Protein AF-A0A820NSY5-F1 (afdb_monomer_lite)

InterPro domains:
  IPR000741 Fructose-bisphosphate aldolase, class-I [PF00274] (1-137)
  IPR000741 Fructose-bisphosphate aldolase, class-I [PTHR11627] (1-137)
  IPR013785 Aldolase-type TIM barrel [G3DSA:3.20.20.70] (1-137)
  IPR029768 Fructose-bisphosphate aldolase class-I active site [PS00158] (70-80)

Organism: NCBI:txid433720

Foldseek 3Di:
DDDDCPPPPVNLLVLLLVLLVVQLVCVVVVHQEEREPEDALADQAALVRLLVVLLVSLQSNVVNNVVSVHQQLSYEYAYEQRGGRPNHPDDDDLLRSLVSRLVSCVNRPDPSHPYYHYDCNPPDPVSSVSNVVNNVD

pLDDT: mean 97.3, std 2.57, range [81.0, 98.88]

Radius of gyration: 14.83 Å; chains: 1; bounding box: 37×24×38 Å

Structure (mmCIF, N/CA/C/O backbone):
data_AF-A0A820NSY5-F1
#
_entry.id   AF-A0A820NSY5-F1
#
loop_
_atom_site.group_PDB
_atom_site.id
_atom_site.type_symbol
_atom_site.label_atom_id
_atom_site.label_alt_id
_atom_site.label_comp_id
_atom_site.label_asym_id
_atom_site.label_entity_id
_atom_site.label_seq_id
_atom_site.pdbx_PDB_ins_code
_atom_site.Cartn_x
_atom_site.Cartn_y
_atom_site.Cartn_z
_atom_site.occupancy
_atom_site.B_iso_or_equiv
_atom_site.auth_seq_id
_atom_site.auth_comp_id
_atom_site.auth_asym_id
_atom_site.auth_atom_id
_atom_site.pdbx_PDB_model_num
ATOM 1 N N . LYS A 1 1 ? 9.489 5.048 -0.871 1.00 92.06 1 LYS A N 1
ATOM 2 C CA . LYS A 1 1 ? 10.585 5.002 -1.871 1.00 92.06 1 LYS A CA 1
ATOM 3 C C . LYS A 1 1 ? 11.330 3.687 -1.738 1.00 92.06 1 LYS A C 1
ATOM 5 O O . LYS A 1 1 ? 11.667 3.327 -0.612 1.00 92.06 1 LYS A O 1
ATOM 10 N N . ILE A 1 2 ? 11.590 3.026 -2.861 1.00 95.94 2 ILE A N 1
ATOM 11 C CA . ILE A 1 2 ? 12.376 1.793 -2.943 1.00 95.94 2 ILE A CA 1
ATOM 12 C C . ILE A 1 2 ? 13.811 2.136 -3.368 1.00 95.94 2 ILE A C 1
ATOM 14 O O . ILE A 1 2 ? 14.033 3.081 -4.124 1.00 95.94 2 ILE A O 1
ATOM 18 N N . GLY A 1 3 ? 14.795 1.431 -2.817 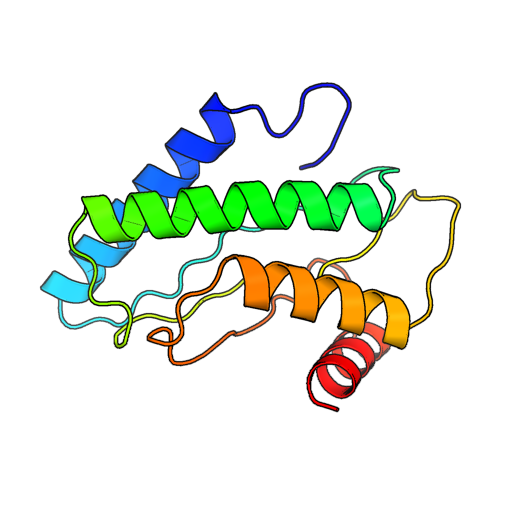1.00 93.81 3 GLY A N 1
ATOM 19 C CA . GLY A 1 3 ? 16.203 1.548 -3.194 1.00 93.81 3 GLY A CA 1
ATOM 20 C C . GLY A 1 3 ? 17.112 0.771 -2.243 1.00 93.81 3 GLY A C 1
ATOM 21 O O . GLY A 1 3 ? 16.638 0.157 -1.292 1.00 93.81 3 GLY A O 1
ATOM 22 N N . LYS A 1 4 ? 18.435 0.861 -2.442 1.00 89.19 4 LYS A N 1
ATOM 23 C CA . LYS A 1 4 ? 19.458 0.009 -1.791 1.00 89.19 4 LYS A CA 1
ATOM 24 C C . LYS A 1 4 ? 19.312 -0.210 -0.271 1.00 89.19 4 LYS A C 1
ATOM 26 O O . LYS A 1 4 ? 19.735 -1.249 0.210 1.00 89.19 4 LYS A O 1
ATOM 31 N N . ASN A 1 5 ? 18.730 0.729 0.478 1.00 90.19 5 ASN A N 1
ATOM 32 C CA . ASN A 1 5 ? 18.430 0.584 1.913 1.00 90.19 5 ASN A CA 1
ATOM 33 C C . ASN A 1 5 ? 17.054 1.173 2.295 1.00 90.19 5 ASN A C 1
ATOM 35 O O . ASN A 1 5 ? 16.840 1.583 3.438 1.00 90.19 5 ASN A O 1
ATOM 39 N N . CYS A 1 6 ? 16.140 1.282 1.327 1.00 92.56 6 CYS A N 1
ATOM 40 C CA . CYS A 1 6 ? 14.852 1.948 1.483 1.00 92.56 6 CYS A CA 1
ATOM 41 C C . CYS A 1 6 ? 13.713 1.084 0.911 1.00 92.56 6 CYS A C 1
ATOM 43 O O . CYS A 1 6 ? 13.876 0.521 -0.167 1.00 92.56 6 CYS A O 1
ATOM 45 N N . PRO A 1 7 ? 12.543 1.038 1.567 1.00 96.06 7 PRO A N 1
ATOM 46 C CA . PRO A 1 7 ? 12.251 1.651 2.862 1.00 96.06 7 PRO A CA 1
ATOM 47 C C . PRO A 1 7 ? 12.935 0.896 4.015 1.00 96.06 7 PRO A C 1
ATOM 49 O O . PRO A 1 7 ? 12.957 -0.332 4.041 1.00 96.06 7 PRO A O 1
ATOM 52 N N . SER A 1 8 ? 13.498 1.631 4.977 1.00 97.38 8 SER A N 1
ATOM 53 C CA . SER A 1 8 ? 14.026 1.020 6.200 1.00 97.38 8 SER A CA 1
ATOM 54 C C . SER A 1 8 ? 12.876 0.548 7.089 1.00 97.38 8 SER A C 1
ATOM 56 O O . SER A 1 8 ? 11.797 1.144 7.081 1.00 97.38 8 SER A O 1
ATOM 58 N N . GLN A 1 9 ? 13.107 -0.476 7.914 1.00 96.25 9 GLN A N 1
ATOM 59 C CA . GLN A 1 9 ? 12.066 -0.964 8.824 1.00 96.25 9 GLN A CA 1
ATOM 60 C C . GLN A 1 9 ? 11.577 0.131 9.786 1.00 96.25 9 GLN A C 1
ATOM 62 O O . GLN A 1 9 ? 10.388 0.204 10.083 1.00 96.25 9 GLN A O 1
ATOM 67 N N . LEU A 1 10 ? 12.474 1.027 10.216 1.00 98.06 10 LEU A N 1
ATOM 68 C CA . LEU A 1 10 ? 12.112 2.197 11.016 1.00 98.06 10 LEU A CA 1
ATOM 69 C C . LEU A 1 10 ? 11.101 3.085 10.279 1.00 98.06 10 LEU A C 1
ATOM 71 O O . LEU A 1 10 ? 10.080 3.449 10.851 1.00 98.06 10 LEU A O 1
ATOM 75 N N . ALA A 1 11 ? 11.353 3.402 9.005 1.00 98.12 11 ALA A N 1
ATOM 76 C CA . ALA A 1 11 ? 10.446 4.231 8.218 1.00 98.12 11 ALA A CA 1
ATOM 77 C C . ALA A 1 11 ? 9.071 3.569 8.044 1.00 98.12 11 ALA A C 1
ATOM 79 O O . ALA A 1 11 ? 8.057 4.258 8.138 1.00 98.12 11 ALA A O 1
ATOM 80 N N . ILE A 1 12 ? 9.026 2.251 7.823 1.00 98.38 12 ILE A N 1
ATOM 81 C CA . ILE A 1 12 ? 7.762 1.509 7.707 1.00 98.38 12 ILE A CA 1
ATOM 82 C C . ILE A 1 12 ? 6.980 1.587 9.025 1.00 98.38 12 ILE A C 1
ATOM 84 O O . ILE A 1 12 ? 5.822 2.005 9.024 1.00 98.38 12 ILE A O 1
ATOM 88 N N . ASN A 1 13 ? 7.621 1.257 10.150 1.00 98.50 13 ASN A N 1
ATOM 89 C CA . ASN A 1 13 ? 6.978 1.234 11.465 1.00 98.50 13 ASN A CA 1
ATOM 90 C C . ASN A 1 13 ? 6.451 2.617 11.878 1.00 98.50 13 ASN A C 1
ATOM 92 O O . ASN A 1 13 ? 5.311 2.743 12.323 1.00 98.50 13 ASN A O 1
ATOM 96 N N . GLU A 1 14 ? 7.261 3.664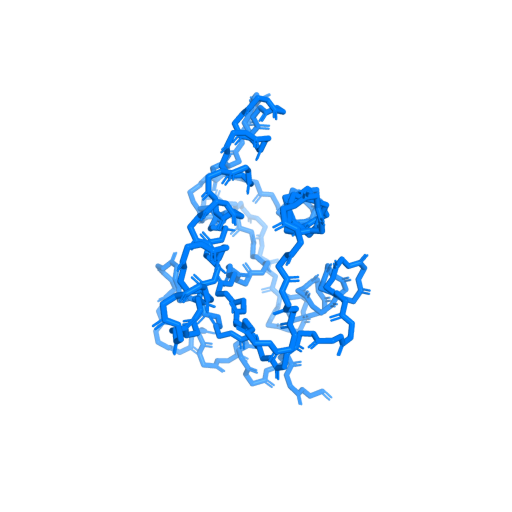 11.703 1.00 98.50 14 GLU A N 1
ATOM 97 C CA . GLU A 1 14 ? 6.891 5.031 12.082 1.00 98.50 14 GLU A CA 1
ATOM 98 C C . GLU A 1 14 ? 5.724 5.569 11.247 1.00 98.50 14 GLU A C 1
ATOM 100 O O . GLU A 1 14 ? 4.804 6.184 11.790 1.00 98.50 14 GLU A O 1
ATOM 105 N N . ASN A 1 15 ? 5.722 5.330 9.931 1.00 98.62 15 ASN A N 1
ATOM 106 C CA . ASN A 1 15 ? 4.617 5.773 9.078 1.00 98.62 15 ASN A CA 1
ATOM 107 C C . ASN A 1 15 ? 3.333 4.981 9.354 1.00 98.62 15 ASN A C 1
ATOM 109 O O . ASN A 1 15 ? 2.271 5.588 9.477 1.00 98.62 15 ASN A O 1
ATOM 113 N N . ALA A 1 16 ? 3.422 3.660 9.540 1.00 98.75 16 ALA A N 1
ATOM 114 C CA . ALA A 1 16 ? 2.275 2.833 9.913 1.00 98.75 16 ALA A CA 1
ATOM 115 C C . ALA A 1 16 ? 1.652 3.282 11.246 1.00 98.75 16 ALA A C 1
ATOM 117 O O . ALA A 1 16 ? 0.436 3.455 11.342 1.00 98.75 16 ALA A O 1
ATOM 118 N N . SER A 1 17 ? 2.482 3.554 12.258 1.00 98.56 17 SER A N 1
ATOM 119 C CA . SER A 1 17 ? 2.025 4.053 13.559 1.00 98.56 17 SER A CA 1
ATOM 120 C C . SER A 1 17 ? 1.321 5.411 13.445 1.00 98.56 17 SER A C 1
ATOM 122 O O . SER A 1 17 ? 0.237 5.602 14.001 1.00 98.56 17 SER A O 1
ATOM 124 N N . LYS A 1 18 ? 1.875 6.349 12.663 1.00 98.69 18 LYS A N 1
ATOM 125 C CA . LYS A 1 18 ? 1.250 7.661 12.415 1.00 98.69 18 LYS A CA 1
ATOM 126 C C . LYS A 1 18 ? -0.098 7.541 11.708 1.00 98.69 18 LYS A C 1
ATOM 128 O O . LYS A 1 18 ? -1.054 8.181 12.144 1.00 98.69 18 LYS A O 1
ATOM 133 N N . LEU A 1 19 ? -0.185 6.712 10.666 1.00 98.81 19 LEU A N 1
ATOM 134 C CA . LEU A 1 19 ? -1.430 6.458 9.936 1.00 98.81 19 LEU A CA 1
ATOM 135 C C . LEU A 1 19 ? -2.511 5.880 10.852 1.00 98.81 19 LEU A C 1
ATOM 137 O O . LEU A 1 19 ? -3.662 6.307 10.797 1.00 98.81 19 LEU A O 1
ATOM 141 N N . ALA A 1 20 ? -2.139 4.962 11.739 1.00 98.81 20 ALA A N 1
ATOM 142 C CA . ALA A 1 20 ? -3.085 4.357 12.660 1.00 98.81 20 ALA A CA 1
ATOM 143 C C . ALA A 1 20 ? -3.552 5.313 13.769 1.00 98.81 20 ALA A C 1
ATOM 145 O O . ALA A 1 20 ? -4.738 5.338 14.097 1.00 98.81 20 ALA A O 1
ATOM 146 N N . ARG A 1 21 ? -2.667 6.182 14.277 1.00 98.75 21 ARG A N 1
ATOM 147 C CA . ARG A 1 21 ? -3.059 7.277 15.182 1.00 98.75 21 ARG A CA 1
ATOM 148 C C . ARG A 1 21 ? -4.020 8.255 14.508 1.00 98.75 21 ARG A C 1
ATOM 150 O O . ARG A 1 21 ? -5.018 8.630 15.113 1.00 98.75 21 ARG A O 1
ATOM 157 N N . TYR A 1 22 ? -3.731 8.642 13.265 1.00 98.75 22 TYR A N 1
ATOM 158 C CA . TYR A 1 22 ? -4.625 9.468 12.452 1.00 98.75 22 TYR A CA 1
ATOM 159 C C . TYR A 1 22 ? -6.003 8.809 12.297 1.00 98.75 22 TYR A C 1
ATOM 161 O O . TYR A 1 22 ? -7.014 9.435 12.607 1.00 98.75 22 TYR A O 1
ATOM 169 N N . ALA A 1 23 ? -6.041 7.531 11.910 1.00 98.81 23 ALA A N 1
ATOM 170 C CA . ALA A 1 23 ? -7.286 6.796 11.713 1.00 98.81 23 ALA A CA 1
ATOM 171 C C . ALA A 1 23 ? -8.121 6.698 12.999 1.00 98.81 23 ALA A C 1
ATOM 173 O O . ALA A 1 23 ? -9.325 6.951 12.968 1.00 98.81 23 ALA A O 1
ATOM 174 N N . SER A 1 24 ? -7.476 6.410 14.133 1.00 98.69 24 SER A N 1
ATOM 175 C CA . SER A 1 24 ? -8.131 6.356 15.443 1.00 98.69 24 SER A CA 1
ATOM 176 C C . SER A 1 24 ? -8.775 7.700 15.815 1.00 98.69 24 SER A C 1
ATOM 178 O O . SER A 1 24 ? -9.944 7.743 16.198 1.00 98.69 24 SER A O 1
ATOM 180 N N . ILE A 1 25 ? -8.058 8.816 15.621 1.00 98.81 25 ILE A N 1
ATOM 181 C CA . ILE A 1 25 ? -8.581 10.166 15.893 1.00 98.81 25 ILE A CA 1
ATOM 182 C C . ILE A 1 25 ? -9.757 10.498 14.964 1.00 98.81 25 ILE A C 1
ATOM 184 O O . ILE A 1 25 ? -10.779 10.994 15.435 1.00 98.81 25 ILE A O 1
ATOM 188 N N . CYS A 1 26 ? -9.658 10.196 13.664 1.00 98.81 26 CYS A N 1
ATOM 189 C CA . CYS A 1 26 ? -10.765 10.401 12.725 1.00 98.81 26 CYS A CA 1
ATOM 190 C C . CYS A 1 26 ? -12.036 9.681 13.181 1.00 98.81 26 CYS A C 1
ATOM 192 O O . CYS A 1 26 ? -13.098 10.300 13.244 1.00 98.81 26 CYS A O 1
ATOM 194 N N . GLN A 1 27 ? -11.919 8.408 13.562 1.00 98.75 27 GLN A N 1
ATOM 195 C CA . GLN A 1 27 ? -13.068 7.612 13.988 1.00 98.75 27 GLN A CA 1
ATOM 196 C C . GLN A 1 27 ? -13.692 8.127 15.289 1.00 98.75 27 GLN A C 1
ATOM 198 O O . GLN A 1 27 ? -14.916 8.173 15.392 1.00 98.75 27 GLN A O 1
ATOM 203 N N . GLN A 1 28 ? -12.887 8.606 16.244 1.00 98.44 28 GLN A N 1
ATOM 204 C CA . GLN A 1 28 ? -13.396 9.262 17.459 1.00 98.44 28 GLN A CA 1
ATOM 205 C C . GLN A 1 28 ? -14.192 10.540 17.158 1.00 98.44 28 GLN A C 1
ATOM 207 O O . GLN A 1 28 ? -15.101 10.894 17.906 1.00 98.44 28 GLN A O 1
ATOM 212 N N . CYS A 1 29 ? -13.882 11.217 16.052 1.00 98.44 29 CYS A N 1
ATOM 213 C CA . CYS A 1 29 ? -14.607 12.394 15.579 1.00 98.44 29 CYS A CA 1
ATOM 214 C C . CYS A 1 29 ? -15.767 12.066 14.621 1.00 98.44 29 CYS A C 1
ATOM 216 O O . CYS A 1 29 ? -16.368 12.989 14.073 1.00 98.44 29 CYS A O 1
ATOM 218 N N . GLY A 1 30 ? -16.084 10.788 14.385 1.00 98.06 30 GLY A N 1
ATOM 219 C CA . GLY A 1 30 ? -17.126 10.383 13.436 1.00 98.06 30 GLY A CA 1
ATOM 220 C C . GLY A 1 30 ? -16.753 10.594 11.962 1.00 98.06 30 GLY A C 1
ATOM 221 O O . GLY A 1 30 ? -17.639 10.697 11.116 1.00 98.06 30 GLY A O 1
ATOM 222 N N . LEU A 1 31 ? -15.457 10.677 11.645 1.00 98.75 31 LEU A N 1
ATOM 223 C CA . LEU A 1 31 ? -14.931 10.808 10.284 1.00 98.75 31 LEU A CA 1
ATOM 224 C C . LEU A 1 31 ? -14.365 9.472 9.791 1.00 98.75 31 LEU A C 1
ATOM 226 O O . LEU A 1 31 ? -13.723 8.743 10.546 1.00 98.75 31 LEU A O 1
ATOM 230 N N . VAL A 1 32 ? -14.547 9.184 8.501 1.00 98.69 32 VAL A N 1
ATOM 231 C CA . VAL A 1 32 ? -13.957 8.010 7.838 1.00 98.69 32 VAL A CA 1
ATOM 232 C C . VAL A 1 32 ? -12.527 8.348 7.390 1.00 98.69 32 VAL A C 1
ATOM 234 O O . VAL A 1 32 ? -12.366 9.204 6.516 1.00 98.69 32 VAL A O 1
ATOM 237 N N . PRO A 1 33 ? -11.477 7.719 7.951 1.00 98.75 33 PRO A N 1
ATOM 238 C CA . PRO A 1 33 ? -10.109 7.931 7.497 1.00 98.75 33 PRO A CA 1
ATOM 239 C C . PRO A 1 33 ? -9.824 7.203 6.181 1.00 98.75 33 PRO A C 1
ATOM 241 O O . PRO A 1 33 ? -10.141 6.021 6.016 1.00 98.75 33 PRO A O 1
ATOM 244 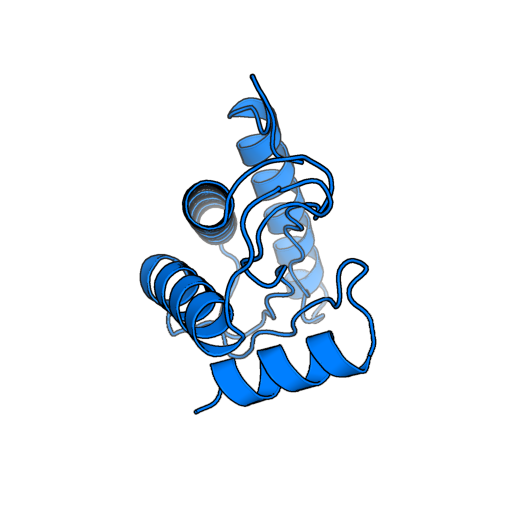N N . ILE A 1 34 ? -9.132 7.901 5.280 1.00 98.75 34 ILE A N 1
ATOM 245 C CA . ILE A 1 34 ? -8.467 7.295 4.126 1.00 98.75 34 ILE A CA 1
ATOM 246 C C . ILE A 1 34 ? -7.001 7.083 4.506 1.00 98.75 34 ILE A C 1
ATOM 248 O O . ILE A 1 34 ? -6.275 8.040 4.769 1.00 98.75 34 ILE A O 1
ATOM 252 N N . VAL A 1 35 ? -6.570 5.827 4.572 1.00 98.69 35 VAL A N 1
ATOM 253 C CA . VAL A 1 35 ? -5.207 5.443 4.947 1.00 98.69 35 VAL A CA 1
ATOM 254 C C . VAL A 1 35 ? -4.364 5.331 3.680 1.00 98.69 35 VAL A C 1
ATOM 256 O O . VAL A 1 35 ? -4.609 4.453 2.855 1.00 98.69 35 VAL A O 1
ATOM 259 N N . GLU A 1 36 ? -3.372 6.211 3.524 1.00 98.38 36 GLU A N 1
ATOM 260 C CA . GLU A 1 36 ? -2.544 6.325 2.311 1.00 98.38 36 GLU A CA 1
ATOM 261 C C . GLU A 1 36 ? -1.064 5.989 2.582 1.00 98.38 36 GLU A C 1
ATOM 263 O O . GLU A 1 36 ? -0.263 6.879 2.878 1.00 98.38 36 GLU A O 1
ATOM 268 N N . PRO A 1 37 ? -0.671 4.702 2.526 1.00 96.44 37 PRO A N 1
ATOM 269 C CA . PRO A 1 37 ? 0.722 4.284 2.629 1.00 96.44 37 PRO A CA 1
ATOM 270 C C . PRO A 1 37 ? 1.374 4.203 1.238 1.00 96.44 37 PRO A C 1
ATOM 272 O O . PRO A 1 37 ? 1.560 3.119 0.690 1.00 96.44 37 PRO A O 1
ATOM 275 N N . GLU A 1 38 ? 1.717 5.349 0.648 1.00 94.19 38 GLU A N 1
ATOM 276 C CA . GLU A 1 38 ? 2.275 5.405 -0.710 1.00 94.19 38 GLU A CA 1
ATOM 277 C C . GLU A 1 38 ? 3.695 4.807 -0.810 1.00 94.19 38 GLU A C 1
ATOM 279 O O . GLU A 1 38 ? 4.657 5.278 -0.186 1.00 94.19 38 GLU A O 1
ATOM 284 N N . VAL A 1 39 ? 3.860 3.817 -1.692 1.00 95.19 39 VAL A N 1
ATOM 285 C CA . VAL A 1 39 ? 5.167 3.406 -2.213 1.00 95.19 39 VAL A CA 1
ATOM 286 C C . VAL A 1 39 ? 5.441 4.157 -3.519 1.00 95.19 39 VAL A C 1
ATOM 288 O O . VAL A 1 39 ? 4.845 3.881 -4.551 1.00 95.19 39 VAL A O 1
ATOM 291 N N . SER A 1 40 ? 6.348 5.132 -3.447 1.00 93.44 40 SER A N 1
ATOM 292 C CA . SER A 1 40 ? 6.739 5.984 -4.583 1.00 93.44 40 SER A CA 1
ATOM 293 C C . SER A 1 40 ? 7.244 5.202 -5.806 1.00 93.44 40 SER A C 1
ATOM 295 O O . SER A 1 40 ? 8.077 4.305 -5.661 1.00 93.44 40 SER A O 1
ATOM 297 N N . LEU A 1 41 ? 6.811 5.660 -6.988 1.00 93.88 41 LEU A N 1
ATOM 298 C CA . LEU A 1 41 ? 7.210 5.212 -8.331 1.00 93.88 41 LEU A CA 1
ATOM 299 C C . LEU A 1 41 ? 8.691 5.487 -8.672 1.00 93.88 41 LEU A C 1
ATOM 301 O O . LEU A 1 41 ? 9.225 4.965 -9.651 1.00 93.88 41 LEU A O 1
ATOM 305 N N . ASP A 1 42 ? 9.379 6.324 -7.896 1.00 94.81 42 ASP A N 1
ATOM 306 C CA . ASP A 1 42 ? 10.766 6.689 -8.175 1.00 94.81 42 ASP A CA 1
ATOM 307 C C . ASP A 1 42 ? 11.731 5.518 -7.946 1.00 94.81 42 ASP A C 1
ATOM 309 O O . ASP A 1 42 ? 11.787 4.942 -6.853 1.00 94.81 42 ASP A O 1
ATOM 313 N N . GLY A 1 43 ? 12.578 5.253 -8.942 1.00 94.81 43 GLY A N 1
ATOM 314 C CA . GLY A 1 43 ? 13.667 4.282 -8.876 1.00 94.81 43 GLY A CA 1
ATOM 315 C C . GLY A 1 43 ? 13.698 3.342 -10.077 1.00 94.81 43 GLY A C 1
ATOM 316 O O . GLY A 1 43 ? 12.871 3.428 -10.981 1.00 94.81 43 GLY A O 1
ATOM 317 N N . ASP A 1 44 ? 14.662 2.430 -10.045 1.00 96.88 44 ASP A N 1
ATOM 318 C CA . ASP A 1 44 ? 14.969 1.419 -11.065 1.00 96.88 44 ASP A CA 1
ATOM 319 C C . ASP A 1 44 ? 14.521 -0.001 -10.667 1.00 96.88 44 ASP A C 1
ATOM 321 O O . ASP A 1 44 ? 14.823 -0.973 -11.359 1.00 96.88 44 ASP A O 1
ATOM 325 N N . HIS A 1 45 ? 13.787 -0.114 -9.558 1.00 97.75 45 HIS A N 1
ATOM 326 C CA . HIS A 1 45 ? 13.285 -1.370 -9.011 1.00 97.75 45 HIS A CA 1
ATOM 327 C C . HIS A 1 45 ? 12.307 -2.065 -9.963 1.00 97.75 45 HIS A C 1
ATOM 329 O O . HIS A 1 45 ? 11.556 -1.424 -10.704 1.00 97.75 45 HIS A O 1
ATOM 335 N N . ASP A 1 46 ? 12.305 -3.393 -9.924 1.00 98.19 46 ASP A N 1
ATOM 336 C CA . ASP A 1 46 ? 11.416 -4.217 -10.731 1.00 98.19 46 ASP A CA 1
ATOM 337 C C . ASP A 1 46 ? 10.030 -4.399 -10.080 1.00 98.19 46 ASP A C 1
ATOM 339 O O . ASP A 1 46 ? 9.730 -3.861 -9.006 1.00 98.19 46 ASP A O 1
ATOM 343 N N . LEU A 1 47 ? 9.135 -5.100 -10.785 1.00 98.44 47 LEU A N 1
ATOM 344 C CA . LEU A 1 47 ? 7.754 -5.292 -10.340 1.00 98.44 47 LEU A CA 1
ATOM 345 C C . LEU A 1 47 ? 7.710 -6.160 -9.078 1.00 98.44 47 LEU A C 1
ATOM 347 O O . LEU A 1 47 ? 6.947 -5.891 -8.151 1.00 98.44 47 LEU A O 1
ATOM 351 N N . GLU A 1 48 ? 8.554 -7.184 -9.042 1.00 98.12 48 GLU A N 1
ATOM 352 C CA . GLU A 1 48 ? 8.673 -8.145 -7.959 1.00 98.12 48 GLU A CA 1
ATOM 353 C C . GLU A 1 48 ? 9.156 -7.468 -6.662 1.00 98.12 48 GLU A C 1
ATOM 355 O O . GLU A 1 48 ? 8.619 -7.722 -5.577 1.00 98.12 48 GLU A O 1
ATOM 360 N N . GLU A 1 49 ? 10.119 -6.547 -6.756 1.00 97.94 49 GLU A N 1
ATOM 361 C CA . GLU A 1 49 ? 10.575 -5.742 -5.628 1.00 97.94 49 GLU A CA 1
ATOM 362 C C . GLU A 1 49 ? 9.481 -4.790 -5.128 1.00 97.94 49 GLU A C 1
ATOM 364 O O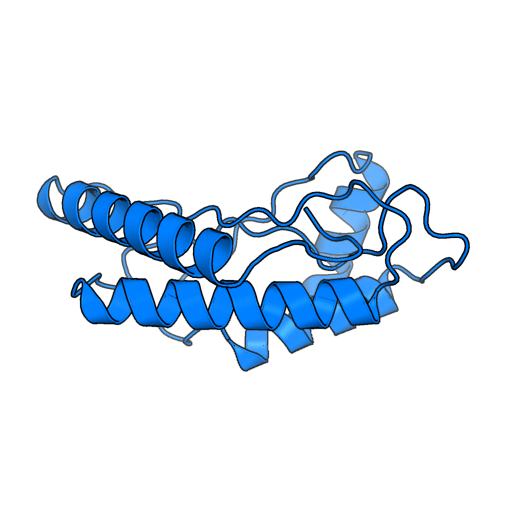 . GLU A 1 49 ? 9.256 -4.712 -3.913 1.00 97.94 49 GLU A O 1
ATOM 369 N N . CYS A 1 50 ? 8.759 -4.119 -6.034 1.00 98.38 50 CYS A N 1
ATOM 370 C CA . CYS A 1 50 ? 7.621 -3.273 -5.669 1.00 98.38 50 CYS A CA 1
ATOM 371 C C . CYS A 1 50 ? 6.533 -4.069 -4.943 1.00 98.38 50 CYS A C 1
ATOM 373 O O . CYS A 1 50 ? 6.041 -3.639 -3.893 1.00 98.38 50 CYS A O 1
ATOM 375 N N . GLN A 1 51 ? 6.211 -5.267 -5.439 1.00 98.69 51 GLN A N 1
ATOM 376 C CA . GLN A 1 51 ? 5.235 -6.157 -4.821 1.00 98.69 51 GLN A CA 1
ATOM 377 C C . GLN A 1 51 ? 5.660 -6.538 -3.401 1.00 98.69 51 GLN A C 1
ATOM 379 O O . GLN A 1 51 ? 4.894 -6.366 -2.453 1.00 98.69 51 GLN A O 1
ATOM 384 N N . ARG A 1 52 ? 6.909 -6.987 -3.229 1.00 98.44 52 ARG A N 1
ATOM 385 C CA . ARG A 1 52 ? 7.462 -7.380 -1.925 1.00 98.44 52 ARG A CA 1
ATOM 386 C C . ARG A 1 52 ? 7.438 -6.229 -0.918 1.00 98.44 52 ARG A C 1
ATOM 388 O O . ARG A 1 52 ? 7.108 -6.431 0.251 1.00 98.44 52 ARG A O 1
ATOM 395 N N . VAL A 1 53 ? 7.820 -5.025 -1.345 1.00 98.38 53 VAL A N 1
ATOM 396 C CA . VAL A 1 53 ? 7.807 -3.842 -0.473 1.00 98.38 53 VAL A CA 1
ATOM 397 C C . VAL A 1 53 ? 6.377 -3.455 -0.112 1.00 98.38 53 VAL A C 1
ATOM 399 O O . VAL A 1 53 ? 6.112 -3.191 1.060 1.00 98.38 53 VAL A O 1
ATOM 402 N N . THR A 1 54 ? 5.459 -3.477 -1.079 1.00 98.62 54 THR A N 1
ATOM 403 C CA . THR A 1 54 ? 4.036 -3.193 -0.857 1.00 98.62 54 THR A CA 1
ATOM 404 C C . THR A 1 54 ? 3.436 -4.168 0.155 1.00 98.62 54 THR A C 1
ATOM 406 O O . THR A 1 54 ? 2.790 -3.734 1.106 1.00 98.62 54 THR A O 1
ATOM 409 N N . GLU A 1 55 ? 3.723 -5.468 0.031 1.00 98.75 55 GLU A N 1
ATOM 410 C CA . GLU A 1 55 ? 3.267 -6.482 0.987 1.00 98.75 55 GLU A CA 1
ATOM 411 C C . GLU A 1 55 ? 3.782 -6.203 2.412 1.00 98.75 55 GLU A C 1
ATOM 413 O O . GLU A 1 55 ? 3.006 -6.211 3.368 1.00 98.75 55 GLU A O 1
ATOM 418 N N . ASN A 1 56 ? 5.069 -5.877 2.576 1.00 98.50 56 ASN A N 1
ATOM 419 C CA . ASN A 1 56 ? 5.629 -5.558 3.895 1.00 98.50 56 ASN A CA 1
ATOM 420 C C . ASN A 1 56 ? 5.009 -4.284 4.503 1.00 98.50 56 ASN A C 1
ATOM 422 O O . ASN A 1 56 ? 4.665 -4.243 5.690 1.00 98.50 56 ASN A O 1
ATOM 426 N N . VAL A 1 57 ? 4.843 -3.239 3.685 1.00 98.62 57 VAL A N 1
ATOM 427 C CA . VAL A 1 57 ? 4.238 -1.969 4.108 1.00 98.62 57 VAL A CA 1
ATOM 428 C C . VAL A 1 57 ? 2.793 -2.186 4.546 1.00 98.62 57 VAL A C 1
ATOM 430 O O . VAL A 1 57 ? 2.445 -1.803 5.662 1.00 98.62 57 VAL A O 1
ATOM 433 N N . LEU A 1 58 ? 1.967 -2.844 3.728 1.00 98.75 58 LEU A N 1
ATOM 434 C CA . LEU A 1 58 ? 0.557 -3.080 4.043 1.00 98.75 58 LEU A CA 1
ATOM 435 C C . LEU A 1 58 ? 0.383 -3.986 5.264 1.00 98.75 58 LEU A C 1
ATOM 437 O O . LEU A 1 58 ? -0.416 -3.662 6.142 1.00 98.75 58 LEU A O 1
ATOM 441 N N . ALA A 1 59 ? 1.167 -5.061 5.387 1.00 98.81 59 ALA A N 1
ATOM 442 C CA . ALA A 1 59 ? 1.137 -5.912 6.576 1.00 98.81 59 ALA A CA 1
ATOM 443 C C . ALA A 1 59 ? 1.446 -5.114 7.856 1.00 98.81 59 ALA A C 1
ATOM 445 O O . ALA A 1 59 ? 0.754 -5.252 8.868 1.00 98.81 59 ALA A O 1
ATOM 446 N N . THR A 1 60 ? 2.442 -4.224 7.802 1.00 98.81 60 THR A N 1
ATOM 447 C CA . THR A 1 60 ? 2.800 -3.373 8.946 1.00 98.81 60 THR A CA 1
ATOM 448 C C . THR A 1 60 ? 1.726 -2.323 9.242 1.00 98.81 60 THR A C 1
ATOM 450 O O . THR A 1 60 ? 1.415 -2.075 10.408 1.00 98.81 60 THR A O 1
ATOM 453 N N . VAL A 1 61 ? 1.112 -1.738 8.209 1.00 98.88 61 VAL A N 1
ATOM 454 C CA . VAL A 1 61 ? -0.014 -0.800 8.346 1.00 98.88 61 VAL A CA 1
ATOM 455 C C . VAL A 1 61 ? -1.193 -1.477 9.038 1.00 98.88 61 VAL A C 1
ATOM 457 O O . VAL A 1 61 ? -1.664 -0.964 10.049 1.00 98.88 61 VAL A O 1
ATOM 460 N N . TYR A 1 62 ? -1.637 -2.648 8.574 1.00 98.81 62 TYR A N 1
ATOM 461 C CA . TYR A 1 62 ? -2.775 -3.336 9.191 1.00 98.81 62 TYR A CA 1
ATOM 462 C C . TYR A 1 62 ? -2.481 -3.831 10.605 1.00 98.81 62 TYR A C 1
ATOM 464 O O . TYR A 1 62 ? -3.363 -3.762 11.463 1.00 98.81 62 TYR A O 1
ATOM 472 N N . LYS A 1 63 ? -1.236 -4.230 10.898 1.00 98.88 63 LYS A N 1
ATOM 473 C CA . LYS A 1 63 ? -0.812 -4.493 12.278 1.00 98.88 63 LYS A CA 1
ATOM 474 C C . LYS A 1 63 ? -0.970 -3.248 13.155 1.00 98.88 63 LYS A C 1
ATOM 476 O O . LYS A 1 63 ? -1.569 -3.336 14.222 1.00 98.88 63 LYS A O 1
ATOM 481 N N . ALA A 1 64 ? -0.492 -2.091 12.696 1.00 98.88 64 ALA A N 1
ATOM 482 C CA . ALA A 1 64 ? -0.592 -0.841 13.446 1.00 98.88 64 ALA A CA 1
ATOM 483 C C . ALA A 1 64 ? -2.043 -0.352 13.610 1.00 98.88 64 ALA A C 1
ATOM 485 O O . ALA A 1 64 ? -2.385 0.185 14.663 1.00 98.88 64 ALA A O 1
ATOM 486 N N . LEU A 1 65 ? -2.902 -0.539 12.599 1.00 98.88 65 LEU A N 1
ATOM 487 C CA . LEU A 1 65 ? -4.337 -0.241 12.691 1.00 98.88 65 LEU A CA 1
ATOM 488 C C . LEU A 1 65 ? -5.017 -1.120 13.747 1.00 98.88 65 LEU A C 1
ATOM 490 O O . LEU A 1 65 ? -5.780 -0.613 14.568 1.00 98.88 65 LEU A O 1
ATOM 494 N N . SER A 1 66 ? -4.687 -2.415 13.769 1.00 98.81 66 SER A N 1
ATOM 495 C CA . SER A 1 66 ? -5.181 -3.348 14.784 1.00 98.81 66 SER A CA 1
ATOM 496 C C . SER A 1 66 ? -4.718 -2.964 16.193 1.00 98.81 66 SER A C 1
ATOM 498 O O . SER A 1 66 ? -5.525 -2.973 17.120 1.00 98.81 66 SER A O 1
ATOM 500 N N . ASP A 1 67 ? -3.443 -2.605 16.363 1.00 98.75 67 ASP A N 1
ATOM 501 C CA . ASP A 1 67 ? -2.874 -2.220 17.664 1.00 98.75 67 ASP A CA 1
ATOM 502 C C . ASP A 1 67 ? -3.503 -0.942 18.236 1.00 98.75 67 ASP A C 1
ATOM 504 O O . ASP A 1 67 ? -3.569 -0.775 19.450 1.00 98.75 67 ASP A O 1
ATOM 508 N N . HIS A 1 68 ? -3.993 -0.051 17.369 1.00 98.69 68 HIS A N 1
ATOM 509 C CA . HIS A 1 68 ? -4.692 1.177 17.755 1.00 98.69 68 HIS A CA 1
ATOM 510 C C . HIS A 1 68 ? -6.223 1.043 17.760 1.00 98.69 68 HIS A C 1
ATOM 512 O O . HIS A 1 68 ? -6.922 2.055 17.838 1.00 98.69 68 HIS A O 1
ATOM 518 N N . HIS A 1 69 ? -6.743 -0.187 17.692 1.00 98.56 69 HIS A N 1
ATOM 519 C CA . HIS A 1 69 ? -8.175 -0.489 17.768 1.00 98.56 69 HIS A CA 1
ATOM 520 C C . HIS A 1 69 ? -9.023 0.237 16.707 1.00 98.56 69 HIS A C 1
ATOM 522 O O . HIS A 1 69 ? -10.143 0.665 16.982 1.00 98.56 69 HIS A O 1
ATOM 528 N N . VAL A 1 70 ? -8.489 0.393 15.493 1.00 98.88 70 VAL A N 1
ATOM 529 C CA . VAL A 1 70 ? -9.208 1.020 14.377 1.00 98.88 70 VAL A CA 1
ATOM 530 C C . VAL A 1 70 ? -10.283 0.068 13.841 1.00 98.88 70 VAL A C 1
ATOM 532 O O . VAL A 1 70 ? -10.006 -1.096 13.554 1.00 98.88 70 VAL A O 1
ATOM 535 N N . TYR A 1 71 ? -11.503 0.576 13.661 1.00 98.75 71 TYR A N 1
ATOM 536 C CA . TYR A 1 71 ? -12.626 -0.152 13.063 1.00 98.75 71 TYR A CA 1
ATOM 537 C C . TYR A 1 71 ? -12.470 -0.212 11.537 1.00 98.75 71 TYR A C 1
ATOM 539 O O . TYR A 1 71 ? -12.686 0.792 10.859 1.00 98.75 71 TYR A O 1
ATOM 547 N N . LEU A 1 72 ? -12.052 -1.354 10.985 1.00 98.88 72 LEU A N 1
ATOM 548 C CA . LEU A 1 72 ? -11.607 -1.452 9.587 1.00 98.88 72 LEU A CA 1
ATOM 549 C C . LEU A 1 72 ? -12.724 -1.217 8.563 1.00 98.88 72 LEU A C 1
ATOM 551 O O . LEU A 1 72 ? -12.476 -0.580 7.538 1.00 98.88 72 LEU A O 1
ATOM 555 N N . GLU A 1 73 ? -13.948 -1.648 8.861 1.00 98.81 73 GLU A N 1
ATOM 556 C CA . GLU A 1 73 ? -15.141 -1.426 8.036 1.00 98.81 73 GLU A CA 1
ATOM 557 C C . GLU A 1 73 ? -15.476 0.070 7.897 1.00 98.81 73 GLU A C 1
ATOM 559 O O . GLU A 1 73 ? -16.171 0.477 6.970 1.00 98.81 73 GLU A O 1
ATOM 564 N N . GLY A 1 74 ? -14.964 0.902 8.809 1.00 98.62 74 GLY A N 1
ATOM 565 C CA . GLY A 1 74 ? -15.052 2.359 8.774 1.00 98.62 74 GLY A CA 1
ATOM 566 C C . GLY A 1 74 ? -13.785 3.035 8.253 1.00 98.62 74 GLY A C 1
ATOM 567 O O . GLY A 1 74 ? -13.482 4.137 8.703 1.00 98.62 74 GLY A O 1
ATOM 568 N N . THR A 1 75 ? -13.015 2.388 7.374 1.00 98.88 75 THR A N 1
ATOM 569 C CA . THR A 1 75 ? -11.814 2.960 6.737 1.00 98.88 75 THR A CA 1
ATOM 570 C C . THR A 1 75 ? -11.852 2.800 5.220 1.00 98.88 75 THR A C 1
ATOM 572 O O . THR A 1 75 ? -12.608 1.994 4.690 1.00 98.88 75 THR A O 1
ATOM 575 N N . LEU A 1 76 ? -11.008 3.542 4.508 1.00 98.75 76 LEU A N 1
ATOM 576 C CA . LEU A 1 76 ? -10.670 3.269 3.110 1.00 98.75 76 LEU A CA 1
ATOM 577 C C . LEU A 1 76 ? -9.152 3.171 2.979 1.00 98.75 76 LEU A C 1
ATOM 579 O O . LEU A 1 76 ? -8.424 3.912 3.640 1.00 98.75 76 LEU A O 1
ATOM 583 N N . LEU A 1 77 ? -8.667 2.293 2.105 1.00 98.75 77 LEU A N 1
ATOM 584 C CA . LEU A 1 77 ? -7.248 2.232 1.753 1.00 98.75 77 LEU A CA 1
ATOM 585 C C . LEU A 1 77 ? -7.009 3.041 0.473 1.00 98.75 77 LEU A C 1
ATOM 587 O O . LEU A 1 77 ? -7.740 2.872 -0.498 1.00 98.75 77 LEU A O 1
ATOM 591 N N . LYS A 1 78 ? -5.968 3.873 0.437 1.00 98.50 78 LYS A N 1
ATOM 592 C CA . LYS A 1 78 ? -5.496 4.567 -0.771 1.00 98.50 78 LYS A CA 1
ATOM 593 C C . LYS A 1 78 ? -4.041 4.184 -1.056 1.00 98.50 78 LYS A C 1
ATOM 595 O O . LYS A 1 78 ? -3.129 4.886 -0.632 1.00 98.50 78 LYS A O 1
ATOM 600 N N . PRO A 1 79 ? -3.794 3.028 -1.689 1.00 96.81 79 PRO A N 1
ATOM 601 C CA . PRO A 1 79 ? -2.447 2.543 -1.954 1.00 96.81 79 PRO A CA 1
ATOM 602 C C . PRO A 1 79 ? -1.976 2.950 -3.357 1.00 96.81 79 PRO A C 1
ATOM 604 O O . PRO A 1 79 ? -2.774 3.366 -4.203 1.00 96.81 79 PRO A O 1
ATOM 607 N N . ASN A 1 80 ? -0.685 2.757 -3.624 1.00 95.88 80 ASN A N 1
ATOM 608 C CA . ASN A 1 80 ? -0.158 2.695 -4.987 1.00 95.88 80 ASN A CA 1
ATOM 609 C C . ASN A 1 80 ? -0.637 1.420 -5.708 1.00 95.88 80 ASN A C 1
ATOM 611 O O . ASN A 1 80 ? -0.928 0.402 -5.078 1.00 95.88 80 ASN A O 1
ATOM 615 N N . ILE A 1 81 ? -0.668 1.465 -7.039 1.00 97.56 81 ILE A N 1
ATOM 616 C CA . ILE A 1 81 ? -0.676 0.254 -7.872 1.00 97.56 81 ILE A CA 1
ATOM 617 C C . ILE A 1 81 ? 0.733 -0.356 -7.813 1.00 97.56 81 ILE A C 1
ATOM 619 O O . ILE A 1 81 ? 1.724 0.370 -7.696 1.00 97.56 81 ILE A O 1
ATOM 623 N N . VAL A 1 82 ? 0.846 -1.685 -7.838 1.00 98.25 82 VAL A N 1
ATOM 624 C CA . VAL A 1 82 ? 2.154 -2.354 -7.855 1.00 98.25 82 VAL A CA 1
ATOM 625 C C . VAL A 1 82 ? 2.711 -2.276 -9.272 1.00 98.25 82 VAL A C 1
ATOM 627 O O . VAL A 1 82 ? 2.285 -3.015 -10.153 1.00 98.25 82 VAL A O 1
ATOM 630 N N . THR A 1 83 ? 3.653 -1.365 -9.496 1.00 97.88 83 THR A N 1
ATOM 631 C CA . THR A 1 83 ? 4.319 -1.154 -10.789 1.00 97.88 83 THR A CA 1
ATOM 632 C C . THR A 1 83 ? 5.836 -1.213 -10.634 1.00 97.88 83 THR A C 1
ATOM 634 O O . THR A 1 83 ? 6.335 -0.967 -9.534 1.00 97.88 83 THR A O 1
ATOM 637 N N . PRO A 1 84 ? 6.598 -1.485 -11.710 1.00 97.69 84 PRO A N 1
ATOM 638 C CA . PRO A 1 84 ? 8.031 -1.211 -11.691 1.00 97.69 84 PRO A CA 1
ATOM 639 C C . PRO A 1 84 ? 8.296 0.280 -11.446 1.00 97.69 84 PRO A C 1
ATOM 641 O O . PRO A 1 84 ? 7.434 1.131 -11.699 1.00 97.69 84 PRO A O 1
ATOM 644 N N . GLY A 1 85 ? 9.510 0.593 -11.001 1.00 97.06 85 GLY A N 1
ATOM 645 C CA . GLY A 1 85 ? 9.972 1.969 -10.898 1.00 97.06 85 GLY A CA 1
ATOM 646 C C . GLY A 1 85 ? 10.060 2.635 -12.273 1.00 97.06 85 GLY A C 1
ATOM 647 O O . GLY A 1 85 ? 10.256 1.968 -13.291 1.00 97.06 85 GLY A O 1
ATOM 648 N N . LYS A 1 86 ? 9.928 3.963 -12.320 1.00 95.31 86 LYS A N 1
ATOM 649 C CA . LYS A 1 86 ? 9.940 4.728 -13.584 1.00 95.31 86 LYS A CA 1
ATOM 650 C C . LYS A 1 86 ? 11.220 4.557 -14.414 1.00 95.31 86 LYS A C 1
ATOM 652 O O . LYS A 1 86 ? 11.171 4.727 -15.628 1.00 95.31 86 LYS A O 1
ATOM 657 N N . ASP A 1 87 ? 12.340 4.248 -13.760 1.00 96.12 87 ASP A N 1
ATOM 658 C CA . ASP A 1 87 ? 13.655 4.077 -14.383 1.00 96.12 87 ASP A CA 1
ATOM 659 C C . ASP A 1 87 ? 13.985 2.584 -14.615 1.00 96.12 87 ASP A C 1
ATOM 661 O O . ASP A 1 87 ? 15.108 2.239 -14.982 1.00 96.12 87 ASP A O 1
ATOM 665 N N . CYS A 1 88 ? 13.024 1.676 -14.388 1.00 96.88 88 CYS A N 1
ATOM 666 C CA . CYS A 1 88 ? 13.210 0.242 -14.588 1.00 96.88 88 CYS A CA 1
ATOM 667 C C . CYS A 1 88 ? 13.375 -0.083 -16.087 1.00 96.88 88 CYS A C 1
ATOM 669 O O . CYS A 1 88 ? 12.522 0.288 -16.896 1.00 96.88 88 CYS A O 1
ATOM 671 N N . PRO A 1 89 ? 14.420 -0.828 -16.491 1.00 96.12 89 PRO A N 1
ATOM 672 C CA . PRO A 1 89 ? 14.633 -1.181 -17.896 1.00 96.12 89 PRO A CA 1
ATOM 673 C C . PRO A 1 89 ? 13.681 -2.279 -18.403 1.00 96.12 89 PRO A C 1
ATOM 675 O O . PRO A 1 89 ? 13.564 -2.476 -19.613 1.00 96.12 89 PRO A O 1
ATOM 678 N N . LYS A 1 90 ? 13.031 -3.028 -17.499 1.00 96.88 90 LYS A N 1
ATOM 679 C CA . LYS A 1 90 ? 12.103 -4.118 -17.831 1.00 96.88 90 LYS A CA 1
ATOM 680 C C . LYS A 1 90 ? 10.681 -3.569 -17.937 1.00 96.88 90 LYS A C 1
ATOM 682 O O . LYS A 1 90 ? 10.205 -2.879 -17.041 1.00 96.88 90 LYS A O 1
ATOM 687 N N . THR A 1 91 ? 9.995 -3.912 -19.021 1.00 95.31 91 THR A N 1
ATOM 688 C CA . THR A 1 91 ? 8.584 -3.574 -19.231 1.00 95.31 91 THR A CA 1
ATOM 689 C C . THR A 1 91 ? 7.678 -4.721 -18.792 1.00 95.31 91 THR A C 1
ATOM 691 O O . THR A 1 91 ? 8.078 -5.886 -18.792 1.00 95.31 91 THR A O 1
ATOM 694 N N . TYR A 1 92 ? 6.449 -4.377 -18.415 1.00 97.94 92 TYR A N 1
ATOM 695 C CA . TYR A 1 92 ? 5.434 -5.316 -17.942 1.00 97.94 92 TYR A CA 1
ATOM 696 C C . TYR A 1 92 ? 4.107 -5.003 -18.617 1.00 97.94 92 TYR A C 1
ATOM 698 O O . TYR A 1 92 ? 3.822 -3.841 -18.918 1.00 97.94 92 TYR A O 1
ATOM 706 N N . SER A 1 93 ? 3.301 -6.033 -18.860 1.00 98.19 93 SER A N 1
ATOM 707 C CA . SER A 1 93 ? 1.948 -5.837 -19.371 1.00 98.19 93 SER A CA 1
ATOM 708 C C . SER A 1 93 ? 1.015 -5.307 -18.277 1.00 98.19 93 SER A C 1
ATOM 710 O O . SER A 1 93 ? 1.284 -5.431 -17.078 1.00 98.19 93 SER A O 1
ATOM 712 N N . VAL A 1 94 ? -0.114 -4.736 -18.699 1.00 98.25 94 VAL A N 1
ATOM 713 C CA . VAL A 1 94 ? -1.184 -4.267 -17.805 1.00 98.25 94 VAL A CA 1
ATOM 714 C C . VAL A 1 94 ? -1.685 -5.419 -16.922 1.00 98.25 94 VAL A C 1
ATOM 716 O O . VAL A 1 94 ? -1.928 -5.228 -15.734 1.00 98.25 94 VAL A O 1
ATOM 719 N N . GLU A 1 95 ? -1.777 -6.626 -17.479 1.00 98.44 95 GLU A N 1
ATOM 720 C CA . GLU A 1 95 ? -2.224 -7.837 -16.785 1.00 98.44 95 GLU A CA 1
ATOM 721 C C . GLU A 1 95 ? -1.227 -8.282 -15.714 1.00 98.44 95 GLU A C 1
ATOM 723 O O . GLU A 1 95 ? -1.643 -8.635 -14.616 1.00 98.44 95 GLU A O 1
ATOM 728 N N . GLN A 1 96 ? 0.080 -8.210 -15.988 1.00 98.44 96 GLN A N 1
ATOM 729 C CA . GLN A 1 96 ? 1.109 -8.541 -14.995 1.00 98.44 96 GLN A CA 1
ATOM 730 C C . GLN A 1 96 ? 1.085 -7.564 -13.812 1.00 98.44 96 GLN A C 1
ATOM 732 O O . GLN A 1 96 ? 1.198 -7.977 -12.659 1.00 98.44 96 GLN A O 1
ATOM 737 N N . ILE A 1 97 ? 0.899 -6.270 -14.091 1.00 98.44 97 ILE A N 1
ATOM 738 C CA . ILE A 1 97 ? 0.749 -5.222 -13.070 1.00 98.44 97 ILE A CA 1
ATOM 739 C C . ILE A 1 97 ? -0.512 -5.457 -12.230 1.00 98.44 97 ILE A C 1
ATOM 741 O O . ILE A 1 97 ? -0.471 -5.380 -10.997 1.00 98.44 97 ILE A O 1
ATOM 745 N N . ALA A 1 98 ? -1.630 -5.774 -12.884 1.00 98.56 98 ALA A N 1
ATOM 746 C CA . ALA A 1 98 ? -2.884 -6.078 -12.210 1.00 98.56 98 ALA A CA 1
ATOM 747 C C . ALA A 1 98 ? -2.760 -7.320 -11.317 1.00 98.56 98 ALA A C 1
ATOM 749 O O . ALA A 1 98 ? -3.130 -7.267 -10.145 1.00 98.56 98 ALA A O 1
ATOM 750 N N . GLU A 1 99 ? -2.173 -8.402 -11.832 1.00 98.69 99 GLU A N 1
ATOM 751 C CA . GLU A 1 99 ? -1.947 -9.639 -11.086 1.00 98.69 99 GLU A CA 1
ATOM 752 C C . GLU A 1 99 ? -1.068 -9.397 -9.852 1.00 98.69 99 GLU A C 1
ATOM 754 O O . GLU A 1 99 ? -1.466 -9.749 -8.740 1.00 98.69 99 GLU A O 1
ATOM 759 N N . ALA A 1 100 ? 0.078 -8.726 -10.012 1.00 98.69 100 ALA A N 1
ATOM 760 C CA . ALA A 1 100 ? 0.968 -8.394 -8.899 1.00 98.69 100 ALA A CA 1
ATOM 761 C C . ALA A 1 100 ? 0.259 -7.547 -7.827 1.00 98.69 100 ALA A C 1
ATOM 763 O O . ALA A 1 100 ? 0.398 -7.805 -6.626 1.00 98.69 100 ALA A O 1
ATOM 764 N N . THR A 1 101 ? -0.555 -6.577 -8.254 1.00 98.56 101 THR A N 1
ATOM 765 C CA . THR A 1 101 ? -1.338 -5.715 -7.357 1.00 98.56 101 THR A CA 1
ATOM 766 C C . THR A 1 101 ? -2.376 -6.520 -6.576 1.00 98.56 101 THR A C 1
ATOM 768 O O . THR A 1 101 ? -2.422 -6.454 -5.345 1.00 98.56 101 THR A O 1
ATOM 771 N N . VAL A 1 102 ? -3.184 -7.332 -7.264 1.00 98.50 102 VAL A N 1
ATOM 772 C CA . VAL A 1 102 ? -4.225 -8.155 -6.633 1.00 98.50 102 VAL A CA 1
ATOM 773 C C . VAL A 1 102 ? -3.608 -9.175 -5.678 1.00 98.50 102 VAL A C 1
ATOM 775 O O . VAL A 1 102 ? -4.122 -9.363 -4.574 1.00 98.50 102 VAL A O 1
ATOM 778 N N . ILE A 1 103 ? -2.492 -9.810 -6.048 1.00 98.75 103 ILE A N 1
ATOM 779 C CA . ILE A 1 103 ? -1.789 -10.759 -5.177 1.00 98.75 103 ILE A CA 1
ATOM 780 C C . ILE A 1 103 ? -1.308 -10.071 -3.897 1.00 98.75 103 ILE A C 1
ATOM 782 O O . ILE A 1 103 ? -1.589 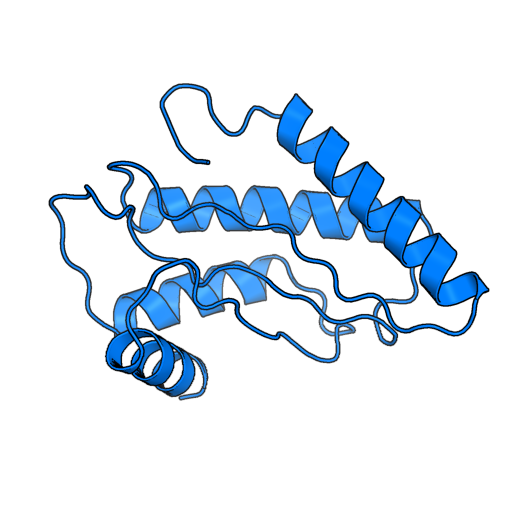-10.579 -2.807 1.00 98.75 103 ILE A O 1
ATOM 786 N N . ALA A 1 104 ? -0.632 -8.922 -4.005 1.00 98.69 104 ALA A N 1
ATOM 787 C CA . ALA A 1 104 ? -0.153 -8.182 -2.838 1.00 98.69 104 ALA A CA 1
ATOM 788 C C . ALA A 1 104 ? -1.302 -7.844 -1.878 1.00 98.69 104 ALA A C 1
ATOM 790 O O . ALA A 1 104 ? -1.172 -7.975 -0.658 1.00 98.69 104 ALA A O 1
ATOM 791 N N . PHE A 1 105 ? -2.456 -7.460 -2.427 1.00 98.12 105 PHE A N 1
ATOM 792 C CA . PHE A 1 105 ? -3.581 -6.986 -1.629 1.00 98.12 105 PHE A CA 1
ATOM 793 C C . PHE A 1 105 ? -4.320 -8.157 -0.989 1.00 98.12 105 PHE A C 1
ATOM 795 O O . PHE A 1 105 ? -4.598 -8.123 0.205 1.00 98.12 105 PHE A O 1
ATOM 802 N N . ARG A 1 106 ? -4.528 -9.258 -1.720 1.00 98.44 106 ARG A N 1
ATOM 803 C CA . ARG A 1 106 ? -5.098 -10.498 -1.163 1.00 98.44 106 ARG A CA 1
ATOM 804 C C . ARG A 1 106 ? -4.258 -11.095 -0.036 1.00 98.44 106 ARG A C 1
ATOM 806 O O . ARG A 1 106 ? -4.800 -11.796 0.812 1.00 98.44 106 ARG A O 1
ATOM 813 N N . ARG A 1 1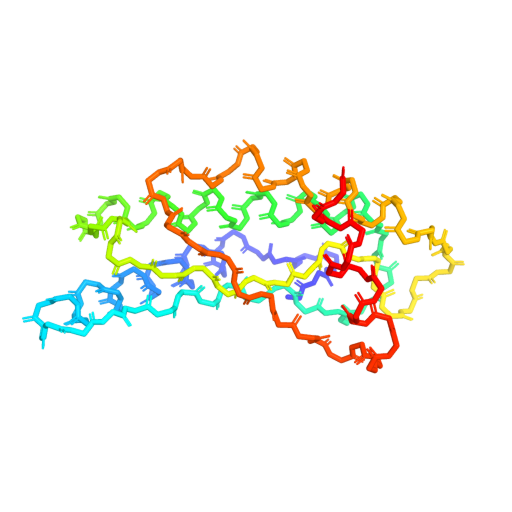07 ? -2.946 -10.852 -0.033 1.00 98.75 107 ARG A N 1
ATOM 814 C CA . ARG A 1 107 ? -2.034 -11.318 1.021 1.00 98.75 107 ARG A CA 1
ATOM 815 C C . ARG A 1 107 ? -2.064 -10.461 2.285 1.00 98.75 107 ARG A C 1
ATOM 817 O O . ARG A 1 107 ? -1.614 -10.940 3.321 1.00 98.75 107 ARG A O 1
ATOM 824 N N . THR A 1 108 ? -2.542 -9.218 2.215 1.00 98.69 108 THR A N 1
ATOM 825 C CA . THR A 1 108 ? -2.297 -8.227 3.280 1.00 98.69 108 THR A CA 1
ATOM 826 C C . THR A 1 108 ? -3.514 -7.438 3.739 1.00 98.69 108 THR A C 1
ATOM 828 O O . THR A 1 108 ? -3.545 -7.031 4.896 1.00 98.69 108 THR A O 1
ATOM 831 N N . VAL A 1 109 ? -4.511 -7.229 2.879 1.00 98.69 109 VAL A N 1
ATOM 832 C CA . VAL A 1 109 ? -5.707 -6.433 3.172 1.00 98.69 109 VAL A CA 1
ATOM 833 C C . VAL A 1 109 ? -6.784 -7.332 3.791 1.00 98.69 109 VAL A C 1
ATOM 835 O O . VAL A 1 109 ? -7.260 -8.254 3.125 1.00 98.69 109 VAL A O 1
ATOM 838 N N . PRO A 1 110 ? -7.208 -7.091 5.047 1.00 98.62 110 PRO A N 1
ATOM 839 C CA . PRO A 1 110 ? -8.310 -7.829 5.653 1.00 98.62 110 PRO A CA 1
ATOM 840 C C . PRO A 1 110 ? -9.625 -7.609 4.899 1.00 98.62 110 PRO A C 1
ATOM 842 O O . PRO A 1 110 ? -9.923 -6.500 4.461 1.00 98.62 110 PRO A O 1
ATOM 845 N N . THR A 1 111 ? -10.469 -8.640 4.839 1.00 98.38 111 THR A N 1
ATOM 846 C CA . THR A 1 111 ? -11.774 -8.600 4.148 1.00 98.38 111 THR A CA 1
ATOM 847 C C . THR A 1 111 ? -12.760 -7.582 4.725 1.00 98.38 111 THR A C 1
ATOM 849 O O . THR A 1 111 ? -13.748 -7.266 4.076 1.00 98.38 111 THR A O 1
ATOM 852 N N . ALA A 1 112 ? -12.516 -7.094 5.944 1.00 98.62 112 ALA A N 1
ATOM 853 C CA . ALA A 1 112 ? -13.316 -6.056 6.589 1.00 98.62 112 ALA A CA 1
ATOM 854 C C . ALA A 1 112 ? -13.155 -4.674 5.931 1.00 98.62 112 ALA A C 1
ATOM 856 O O . ALA A 1 112 ? -14.013 -3.815 6.095 1.00 98.62 112 ALA A O 1
ATOM 857 N N . VAL A 1 113 ? -12.066 -4.432 5.194 1.00 98.69 113 VAL A N 1
ATOM 858 C CA . VAL A 1 113 ? -11.826 -3.137 4.546 1.00 98.69 113 VAL A CA 1
ATOM 859 C C . VAL A 1 113 ? -12.792 -2.984 3.364 1.00 98.69 113 VAL A C 1
ATOM 861 O O . VAL A 1 113 ? -12.744 -3.794 2.438 1.00 98.69 113 VAL A O 1
ATOM 864 N N . PRO A 1 114 ? -13.659 -1.957 3.352 1.00 98.31 114 PRO A N 1
ATOM 865 C CA . PRO A 1 114 ? -14.778 -1.875 2.413 1.00 98.31 114 PRO A CA 1
ATOM 866 C C . PRO A 1 114 ? -14.369 -1.407 1.014 1.00 98.31 114 PRO A C 1
ATOM 868 O O . PRO A 1 114 ? -15.125 -1.590 0.061 1.00 98.31 114 PRO A O 1
ATOM 871 N N . GLY A 1 115 ? -13.208 -0.764 0.870 1.00 97.69 115 GLY A N 1
ATOM 872 C CA . GLY A 1 115 ? -12.813 -0.180 -0.402 1.00 97.69 115 GLY A CA 1
ATOM 873 C C . GLY A 1 115 ? -11.348 0.216 -0.482 1.00 97.69 115 GLY A C 1
ATOM 874 O O . GLY A 1 115 ? -10.705 0.570 0.510 1.00 97.69 115 GLY A O 1
ATOM 875 N N . ILE A 1 116 ? -10.852 0.173 -1.715 1.00 98.44 116 ILE A N 1
ATOM 876 C CA . ILE A 1 116 ? -9.492 0.526 -2.098 1.00 98.44 116 ILE A CA 1
ATOM 877 C C . ILE A 1 116 ? -9.578 1.568 -3.215 1.00 98.44 116 ILE A C 1
ATOM 879 O O . ILE A 1 116 ? -10.147 1.306 -4.271 1.00 98.44 116 ILE A O 1
ATOM 883 N N . MET A 1 117 ? -9.022 2.752 -2.969 1.00 97.06 117 MET A N 1
ATOM 884 C CA . MET A 1 117 ? -9.064 3.914 -3.856 1.00 97.06 117 MET A CA 1
ATOM 885 C C . MET A 1 117 ? -7.650 4.210 -4.353 1.00 97.06 117 MET A C 1
ATOM 887 O O . MET A 1 117 ? -6.923 4.964 -3.717 1.00 97.06 117 MET A O 1
ATOM 891 N N . PHE A 1 118 ? -7.231 3.582 -5.450 1.00 97.00 118 PHE A N 1
ATOM 892 C CA . PHE A 1 118 ? -5.864 3.720 -5.964 1.00 97.00 118 PHE A CA 1
ATOM 893 C C . PHE A 1 118 ? -5.482 5.175 -6.264 1.00 97.00 118 PHE A C 1
ATOM 895 O O . PHE A 1 118 ? -6.251 5.926 -6.865 1.00 97.00 118 PHE A O 1
ATOM 902 N N . LEU A 1 119 ? -4.260 5.553 -5.885 1.00 94.31 119 LEU A N 1
ATOM 903 C CA . LEU A 1 119 ? -3.623 6.784 -6.355 1.00 94.31 119 LEU A CA 1
ATOM 904 C C . LEU A 1 119 ? -2.971 6.557 -7.727 1.00 94.31 119 LEU A C 1
ATOM 906 O O . LEU A 1 119 ? -2.452 5.476 -7.999 1.00 94.31 119 LEU A O 1
ATOM 910 N N . SER A 1 120 ? -2.967 7.581 -8.587 1.00 88.12 120 SER A N 1
ATOM 911 C CA . SER A 1 120 ? -2.335 7.504 -9.914 1.00 88.12 120 SER A CA 1
ATOM 912 C C . SER A 1 120 ? -0.810 7.620 -9.869 1.00 88.12 120 SER A C 1
ATOM 914 O O . SER A 1 120 ? -0.152 7.203 -10.811 1.00 88.12 120 SER A O 1
ATOM 916 N N . GLY A 1 121 ? -0.222 8.174 -8.802 1.00 81.00 121 GLY A N 1
ATOM 917 C CA . GLY A 1 121 ? 1.208 8.019 -8.480 1.00 81.00 121 GLY A CA 1
ATOM 918 C C . GLY A 1 121 ? 2.213 8.526 -9.522 1.00 81.00 121 GLY A C 1
ATOM 919 O O . GLY A 1 121 ? 3.377 8.141 -9.473 1.00 81.00 121 GLY A O 1
ATOM 920 N N . GLY A 1 122 ? 1.781 9.365 -10.471 1.00 89.06 122 GLY A N 1
ATOM 921 C CA . GLY A 1 122 ? 2.604 9.843 -11.590 1.00 89.06 122 GLY A CA 1
ATOM 922 C C . GLY A 1 122 ? 2.437 9.059 -12.898 1.00 89.06 122 GLY A C 1
ATOM 923 O O . GLY A 1 122 ? 3.083 9.394 -13.890 1.00 89.06 122 GLY A O 1
ATOM 924 N N . HIS A 1 123 ? 1.562 8.053 -12.942 1.00 92.12 123 HIS A N 1
ATOM 925 C CA . HIS A 1 123 ? 1.122 7.445 -14.195 1.00 92.12 123 HIS A CA 1
ATOM 926 C C . HIS A 1 123 ? 0.311 8.443 -15.033 1.00 92.12 123 HIS A C 1
ATOM 928 O O . HIS A 1 123 ? -0.376 9.318 -14.504 1.00 92.12 123 HIS A O 1
ATOM 934 N N . ASN A 1 124 ? 0.360 8.286 -16.357 1.00 93.19 124 ASN A N 1
ATOM 935 C CA . ASN A 1 124 ? -0.539 9.015 -17.248 1.00 93.19 124 ASN A CA 1
ATOM 936 C C . ASN A 1 124 ? -1.991 8.501 -17.109 1.00 93.19 124 ASN A C 1
ATOM 938 O O . ASN A 1 124 ? -2.256 7.464 -16.489 1.00 93.19 124 ASN A O 1
ATOM 942 N N . GLU A 1 125 ? -2.936 9.247 -17.678 1.00 95.94 125 GLU A N 1
ATOM 943 C CA . GLU A 1 125 ? -4.376 8.968 -17.570 1.00 95.94 125 GLU A CA 1
ATOM 944 C C . GLU A 1 125 ? -4.763 7.618 -18.193 1.00 95.94 125 GLU A C 1
ATOM 946 O O . GLU A 1 125 ? -5.521 6.849 -17.595 1.00 95.94 125 GLU A O 1
ATOM 951 N N . GLU A 1 126 ? -4.198 7.301 -19.362 1.00 96.38 126 GLU A N 1
ATOM 952 C CA . GLU A 1 126 ? -4.457 6.053 -20.088 1.00 96.38 126 GLU A CA 1
ATOM 953 C C . GLU A 1 126 ? -4.016 4.828 -19.278 1.00 96.38 126 GLU A C 1
ATOM 955 O O . GLU A 1 126 ? -4.815 3.918 -19.051 1.00 96.38 126 GLU A O 1
ATOM 960 N N . ASN A 1 127 ? -2.783 4.829 -18.762 1.00 94.75 127 ASN A N 1
ATOM 961 C CA . ASN A 1 127 ? -2.248 3.733 -17.956 1.00 94.75 127 ASN A CA 1
ATOM 962 C C . ASN A 1 127 ? -3.005 3.589 -16.636 1.00 94.75 127 ASN A C 1
ATOM 964 O O . ASN A 1 127 ? -3.363 2.476 -16.264 1.00 94.75 127 ASN A O 1
ATOM 968 N N . SER A 1 128 ? -3.302 4.700 -15.951 1.00 96.19 128 SER A N 1
ATOM 969 C CA . SER A 1 128 ? -4.071 4.672 -14.695 1.00 96.19 128 SER A CA 1
ATOM 970 C C . SER A 1 128 ? -5.427 3.987 -14.889 1.00 96.19 128 SER A C 1
ATOM 972 O O . SER A 1 128 ? -5.834 3.146 -14.086 1.00 96.19 128 SER A O 1
ATOM 974 N N . THR A 1 129 ? -6.102 4.309 -15.994 1.00 97.50 129 THR A N 1
ATOM 975 C CA . THR A 1 129 ? -7.404 3.734 -16.345 1.00 97.50 129 THR A CA 1
ATOM 976 C C . THR A 1 129 ? -7.278 2.264 -16.750 1.00 97.50 129 THR A C 1
ATOM 978 O O . THR A 1 129 ? -8.072 1.431 -16.311 1.00 97.50 129 THR A O 1
ATOM 981 N N . ALA A 1 130 ? -6.263 1.919 -17.548 1.00 97.94 130 ALA A N 1
ATOM 982 C CA . ALA A 1 130 ? -6.022 0.552 -17.997 1.00 97.94 130 ALA A CA 1
ATOM 983 C C . ALA A 1 130 ? -5.697 -0.393 -16.831 1.00 97.94 130 ALA A C 1
ATOM 985 O O . ALA A 1 130 ? -6.274 -1.480 -16.756 1.00 97.94 130 ALA A O 1
ATOM 986 N N . TYR A 1 131 ? -4.834 0.027 -15.898 1.00 98.00 131 TYR A N 1
ATOM 987 C CA . TYR A 1 131 ? -4.499 -0.763 -14.712 1.00 98.00 131 TYR A CA 1
ATOM 988 C C . TYR A 1 131 ? -5.723 -0.990 -13.833 1.00 98.00 131 TYR A C 1
ATOM 990 O O . TYR A 1 131 ? -6.003 -2.127 -13.463 1.00 98.00 131 TYR A O 1
ATOM 998 N N . LEU A 1 132 ? -6.493 0.066 -13.546 1.00 98.06 132 LEU A N 1
ATOM 999 C CA . LEU A 1 132 ? -7.706 -0.057 -12.742 1.00 98.06 132 LEU A CA 1
ATOM 1000 C C . LEU A 1 132 ? -8.720 -1.010 -13.388 1.00 98.06 132 LEU A C 1
ATOM 1002 O O . LEU A 1 132 ? -9.313 -1.837 -12.695 1.00 98.06 132 LEU A O 1
ATOM 1006 N N . ASN A 1 133 ? -8.898 -0.921 -14.708 1.00 98.31 133 ASN A N 1
ATOM 1007 C CA . ASN A 1 133 ? -9.758 -1.835 -15.449 1.00 98.31 133 ASN A CA 1
ATOM 1008 C C . ASN A 1 133 ? -9.266 -3.284 -15.331 1.00 98.31 133 ASN A C 1
ATOM 1010 O O . ASN A 1 133 ? -10.058 -4.160 -15.010 1.00 98.31 133 ASN A O 1
ATOM 1014 N N . ALA A 1 134 ? -7.974 -3.541 -15.540 1.00 98.44 134 ALA A N 1
ATOM 1015 C CA . ALA A 1 134 ? -7.416 -4.889 -15.462 1.00 98.44 134 ALA A CA 1
ATOM 1016 C C . ALA A 1 134 ? -7.466 -5.489 -14.047 1.00 98.44 134 ALA A C 1
ATOM 1018 O O . ALA A 1 134 ? -7.746 -6.673 -13.913 1.00 98.44 134 ALA A O 1
ATOM 1019 N N . ILE A 1 135 ? -7.270 -4.685 -12.996 1.00 98.38 135 ILE A N 1
ATOM 1020 C CA . ILE A 1 135 ? -7.388 -5.120 -11.589 1.00 98.38 135 ILE A CA 1
ATOM 1021 C C . ILE A 1 135 ? -8.800 -5.639 -11.261 1.00 98.38 135 ILE A C 1
ATOM 1023 O O . ILE A 1 135 ? -8.955 -6.477 -10.376 1.00 98.38 135 ILE A O 1
ATOM 1027 N N . ASN A 1 136 ? -9.829 -5.145 -11.957 1.00 97.81 136 ASN A N 1
ATOM 1028 C CA . ASN A 1 136 ? -11.231 -5.496 -11.717 1.00 97.81 136 ASN A CA 1
ATOM 1029 C C . ASN A 1 136 ? -11.769 -6.606 -12.643 1.00 97.81 136 ASN A C 1
ATOM 1031 O O . ASN A 1 136 ? -12.980 -6.840 -12.654 1.00 97.81 136 ASN A O 1
ATOM 1035 N N . ARG A 1 137 ? -10.915 -7.266 -13.434 1.00 92.56 137 ARG A N 1
ATOM 1036 C CA . ARG A 1 137 ? -11.302 -8.371 -14.329 1.00 92.56 137 ARG A CA 1
ATOM 1037 C C . ARG A 1 137 ? -10.825 -9.714 -13.801 1.00 92.56 137 ARG A C 1
ATOM 1039 O O . ARG A 1 137 ? -11.572 -10.690 -14.032 1.00 92.56 137 ARG A O 1
#

Secondary structure (DSSP, 8-state):
--BTTBS-HHHHHHHHHHHHHHHHHHHHTT---EE-----S-SS--HHHHHHHHHHHHHHHHHHHHHTT--GGG-EE-PPP----TT-S----HHHHHHHHHHHHHHHS-TT---B----TT--HHHHHHHHHHHT-

Sequence (137 aa):
KIGKNCPSQLAINENASKLARYASICQQCGLVPIVEPEVSLDGDHDLEECQRVTENVLATVYKALSDHHVYLEGTLLKPNIVTPGKDCPKTYSVEQIAEATVIAFRRTVPTAVPGIMFLSGGHNEENSTAYLNAINR